Protein AF-0000000075213702 (afdb_homodimer)

InterPro domains:
  IPR007211 Protein of unknown function DUF378 [PF04070] (2-61)
  IPR007211 Protein of unknown function DUF378 [PTHR37304] (1-65)

Secondary structure (DSSP, 8-state):
--HHHHHHHHHHHHHHHHHHHHHHH---HHHHHHTSTTSHHHHHHHHHHHHHHHHHHHHHHHHHHHHH-/--HHHHHHHHHHHHHHHHHHHHHHH---HHHHHHT-TTSHHHHHHHHHHHHHHHHHHHHHHHHHHHHH-

Solvent-accessible surface area (backbone atoms only — not comparable to full-atom values): 6610 Å² total; per-residue (Å²): 94,55,72,62,55,53,49,20,49,50,44,24,30,53,51,17,47,40,32,26,37,25,28,75,68,65,40,49,58,60,23,62,75,53,73,22,66,77,22,70,65,25,16,48,50,23,39,51,26,18,54,19,18,56,54,43,52,55,48,51,62,51,40,57,54,51,34,73,98,94,54,73,62,55,53,50,19,48,50,43,24,30,53,53,17,49,42,30,27,38,24,29,77,68,66,40,48,58,61,22,60,74,54,72,22,66,79,23,70,64,24,16,48,51,22,39,51,25,19,54,18,16,55,54,44,52,56,48,53,63,51,39,56,54,52,32,72,99

Foldseek 3Di:
DDPLLVVLVVLLVVVVVLVVCCVPVVDRPLQVVQVGCPHPSSVVSVVVNVVSVVVVVVVVVVVVVVVVD/DDPLLVVLVVLLVVVVVLVVCCVPVVDRPLQVVQVGCPHPSSVVSVVVNVVSVVVVVVVVVVVVVVVVD

Nearest PDB structures (foldseek):
  8jjr-assembly1_r  TM=4.783E-01  e=6.872E+00  Symbiodinium sp.
  8jjr-assembly1_r  TM=4.795E-01  e=6.872E+00  Symbiodinium sp.

Radius of gyration: 14.78 Å; Cα contacts (8 Å, |Δi|>4): 214; chains: 2; bounding box: 26×46×34 Å

Organism: NCBI:txid290054

Sequence (138 aa):
MKILDRIALILTIIGGINWGLIGIFKFDLVAWIFGGQGAIMSRIIYTLVCLAAVWCISLLFRNTTMLEDMKILDRIALILTIIGGINWGLIGIFKFDLVAWIFGGQGAIMSRIIYTLVCLAAVWCISLLFRNTTMLED

Structure (mmCIF, N/CA/C/O backbone):
data_AF-0000000075213702-model_v1
#
loop_
_entity.id
_entity.type
_entity.pdbx_description
1 polymer 'DUF378 domain-containing protein'
#
loop_
_atom_site.group_PDB
_atom_site.id
_atom_site.type_symbol
_atom_site.label_atom_id
_atom_site.label_alt_id
_atom_site.label_comp_id
_atom_site.la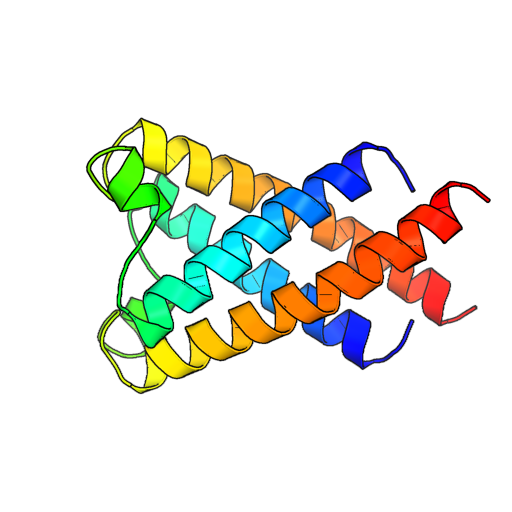bel_asym_id
_atom_site.label_entity_id
_atom_site.label_seq_id
_atom_site.pdbx_PDB_ins_code
_atom_site.Cartn_x
_atom_site.Cartn_y
_atom_site.Cartn_z
_atom_site.occupancy
_atom_site.B_iso_or_equiv
_atom_site.auth_seq_id
_atom_site.auth_comp_id
_atom_site.auth_asym_id
_atom_site.auth_atom_id
_atom_site.pdbx_PDB_model_num
ATOM 1 N N . MET A 1 1 ? 4.902 19.359 4.512 1 59.0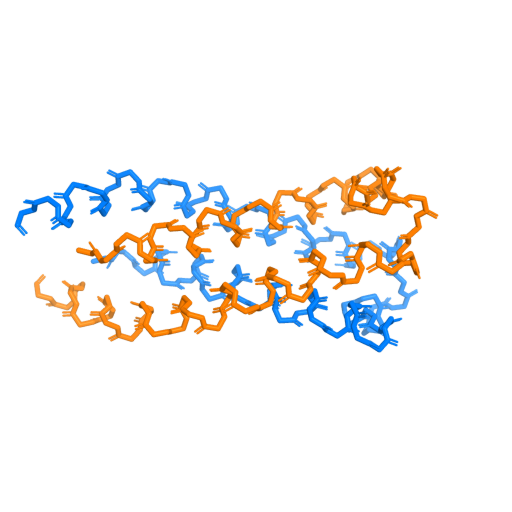3 1 MET A N 1
ATOM 2 C CA . MET A 1 1 ? 5.23 17.969 4.18 1 59.03 1 MET A CA 1
ATOM 3 C C . MET A 1 1 ? 6.355 17.906 3.154 1 59.03 1 MET A C 1
ATOM 5 O O . MET A 1 1 ? 6.527 18.844 2.359 1 59.03 1 MET A O 1
ATOM 9 N N . LYS A 1 2 ? 7.371 17.109 3.412 1 79.38 2 LYS A N 1
ATOM 10 C CA . LYS A 1 2 ? 8.5 16.922 2.506 1 79.38 2 LYS A CA 1
ATOM 11 C C . LYS A 1 2 ? 8.062 16.234 1.213 1 79.38 2 LYS A C 1
ATOM 13 O O . LYS A 1 2 ? 7.043 15.547 1.187 1 79.38 2 LYS A O 1
ATOM 18 N N . ILE A 1 3 ? 8.711 16.703 0.167 1 86.81 3 ILE A N 1
ATOM 19 C CA . ILE A 1 3 ? 8.453 16.094 -1.133 1 86.81 3 ILE A CA 1
ATOM 20 C C . ILE A 1 3 ? 8.492 14.57 -1.002 1 86.81 3 ILE A C 1
ATOM 22 O O . ILE A 1 3 ? 7.715 13.867 -1.649 1 86.81 3 ILE A O 1
ATOM 26 N N . LEU A 1 4 ? 9.242 14.172 -0.147 1 88.75 4 LEU A N 1
ATOM 27 C CA . LEU A 1 4 ? 9.406 12.734 0.068 1 88.75 4 LEU A CA 1
ATOM 28 C C . LEU A 1 4 ? 8.141 12.125 0.659 1 88.75 4 LEU A C 1
ATOM 30 O O . LEU A 1 4 ? 7.793 10.984 0.348 1 88.75 4 LEU A O 1
ATOM 34 N N . ASP A 1 5 ? 7.488 12.836 1.479 1 89.12 5 ASP A N 1
ATOM 35 C CA . ASP A 1 5 ? 6.23 12.367 2.061 1 89.12 5 ASP A CA 1
ATOM 36 C C . ASP A 1 5 ? 5.176 12.141 0.981 1 89.12 5 ASP A C 1
ATOM 38 O O . ASP A 1 5 ? 4.469 11.133 1.004 1 89.12 5 ASP A O 1
ATOM 42 N N . ARG A 1 6 ? 5.203 13.031 0.072 1 89.88 6 ARG A N 1
ATOM 43 C CA . ARG A 1 6 ? 4.246 12.945 -1.026 1 89.88 6 ARG A CA 1
ATOM 44 C C . ARG A 1 6 ? 4.559 11.758 -1.927 1 89.88 6 ARG A C 1
ATOM 46 O O . ARG A 1 6 ? 3.658 10.992 -2.293 1 89.88 6 ARG A O 1
ATOM 53 N N . ILE A 1 7 ? 5.715 11.625 -2.203 1 92.94 7 ILE A N 1
ATOM 54 C CA . ILE A 1 7 ? 6.172 10.547 -3.074 1 92.94 7 ILE A CA 1
ATOM 55 C C . ILE A 1 7 ? 5.895 9.195 -2.414 1 92.94 7 ILE A C 1
ATOM 57 O O . ILE A 1 7 ? 5.402 8.266 -3.061 1 92.94 7 ILE A O 1
ATOM 61 N N . ALA A 1 8 ? 6.219 9.109 -1.172 1 93.06 8 ALA A N 1
ATOM 62 C CA . ALA A 1 8 ? 6.016 7.867 -0.424 1 93.06 8 ALA A CA 1
ATOM 63 C C . ALA A 1 8 ? 4.539 7.477 -0.405 1 93.06 8 ALA A C 1
ATOM 65 O O . ALA A 1 8 ? 4.199 6.309 -0.625 1 93.06 8 ALA A O 1
ATOM 66 N N . LEU A 1 9 ? 3.732 8.516 -0.163 1 92.5 9 LEU A N 1
ATOM 67 C CA . LEU A 1 9 ? 2.295 8.273 -0.125 1 92.5 9 LEU A CA 1
ATOM 68 C C . LEU A 1 9 ? 1.786 7.812 -1.487 1 92.5 9 LEU A C 1
ATOM 70 O O . LEU A 1 9 ? 1.005 6.863 -1.576 1 92.5 9 LEU A O 1
ATOM 74 N N . ILE A 1 10 ? 2.25 8.422 -2.502 1 94 10 ILE A N 1
ATOM 75 C CA . ILE A 1 10 ? 1.829 8.094 -3.859 1 94 10 ILE A CA 1
ATOM 76 C C . ILE A 1 10 ? 2.246 6.668 -4.195 1 94 10 ILE A C 1
ATOM 78 O O . ILE A 1 10 ? 1.443 5.887 -4.715 1 94 10 ILE A O 1
ATOM 82 N N . LEU A 1 11 ? 3.449 6.34 -3.992 1 94.75 11 LEU A N 1
ATOM 83 C CA . LEU A 1 11 ? 3.961 4.996 -4.254 1 94.75 11 LEU A CA 1
ATOM 84 C C . LEU A 1 11 ? 3.156 3.949 -3.49 1 94.75 11 LEU A C 1
ATOM 86 O O . LEU A 1 11 ? 2.793 2.912 -4.047 1 94.75 11 LEU A O 1
ATOM 90 N N . THR A 1 12 ? 2.895 4.238 -2.203 1 94.62 12 THR A N 1
ATOM 91 C CA . THR A 1 12 ? 2.143 3.314 -1.361 1 94.62 12 THR A CA 1
ATOM 92 C C . THR A 1 12 ? 0.716 3.152 -1.87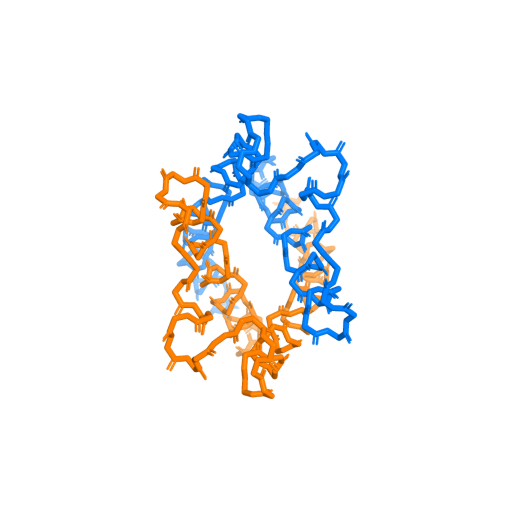9 1 94.62 12 THR A C 1
ATOM 94 O O . THR A 1 12 ? 0.162 2.051 -1.854 1 94.62 12 THR A O 1
ATOM 97 N N . ILE A 1 13 ? 0.126 4.266 -2.322 1 95.06 13 ILE A N 1
ATOM 98 C CA . ILE A 1 13 ? -1.227 4.238 -2.871 1 95.06 13 ILE A CA 1
ATOM 99 C C . ILE A 1 13 ? -1.255 3.377 -4.129 1 95.06 13 ILE A C 1
ATOM 101 O O . ILE A 1 13 ? -2.168 2.568 -4.316 1 95.06 13 ILE A O 1
ATOM 105 N N . ILE A 1 14 ? -0.263 3.465 -4.973 1 94.25 14 ILE A N 1
ATOM 106 C CA . ILE A 1 14 ? -0.144 2.668 -6.188 1 94.25 14 ILE A CA 1
ATOM 107 C C . ILE A 1 14 ? -0.107 1.185 -5.828 1 94.25 14 ILE A C 1
ATOM 109 O O . ILE A 1 14 ? -0.787 0.371 -6.457 1 94.25 14 ILE A O 1
ATOM 113 N N . GLY A 1 15 ? 0.614 0.86 -4.855 1 92.75 15 GLY A N 1
ATOM 114 C CA . GLY A 1 15 ? 0.654 -0.514 -4.383 1 92.75 15 GLY A CA 1
ATOM 115 C C . GLY A 1 15 ? -0.695 -1.022 -3.91 1 92.75 15 GLY A C 1
ATOM 116 O O . GLY A 1 15 ? -1.074 -2.158 -4.207 1 92.75 15 GLY A O 1
ATOM 117 N N . GLY A 1 16 ? -1.378 -0.18 -3.158 1 94.75 16 GLY A N 1
ATOM 118 C CA . GLY A 1 16 ? -2.711 -0.532 -2.693 1 94.75 16 GLY A CA 1
ATOM 119 C C . GLY A 1 16 ? -3.688 -0.792 -3.824 1 94.75 16 GLY A C 1
ATOM 120 O O . GLY A 1 16 ? -4.477 -1.736 -3.764 1 94.75 16 GLY A O 1
ATOM 121 N N . ILE A 1 17 ? -3.633 0.013 -4.84 1 93.25 17 ILE A N 1
ATOM 122 C CA . ILE A 1 17 ? -4.508 -0.139 -5.996 1 93.25 17 ILE A CA 1
ATOM 123 C C . ILE A 1 17 ? -4.215 -1.465 -6.695 1 93.25 17 ILE A C 1
ATOM 125 O O . ILE A 1 17 ? -5.137 -2.176 -7.105 1 93.25 17 ILE A O 1
ATOM 129 N N . ASN A 1 18 ? -2.92 -1.778 -6.789 1 93.69 18 ASN A N 1
ATOM 130 C CA . ASN A 1 18 ? -2.535 -3.068 -7.355 1 93.69 18 ASN A CA 1
ATOM 131 C C . ASN A 1 18 ? -3.133 -4.227 -6.562 1 93.69 18 ASN A C 1
ATOM 133 O O . ASN A 1 18 ? -3.492 -5.258 -7.141 1 93.69 18 ASN A O 1
ATOM 137 N N . TRP A 1 19 ? -3.262 -4.066 -5.188 1 92.75 19 TRP A N 1
ATOM 138 C CA . TRP A 1 19 ? -3.883 -5.066 -4.324 1 92.75 19 TRP A CA 1
ATOM 139 C C . TRP A 1 19 ? -5.355 -5.254 -4.676 1 92.75 19 TRP A C 1
ATOM 141 O O . TRP A 1 19 ? -5.883 -6.363 -4.602 1 92.75 19 TRP A O 1
ATOM 151 N N . GLY A 1 20 ? -6 -4.176 -5.043 1 92.94 20 GLY A N 1
ATOM 152 C CA . GLY A 1 20 ? -7.391 -4.285 -5.461 1 92.94 20 GLY A CA 1
ATOM 153 C C . GLY A 1 20 ? -7.578 -5.141 -6.699 1 92.94 20 GLY A C 1
ATOM 154 O O . GLY A 1 20 ? -8.492 -5.969 -6.754 1 92.94 20 GLY A O 1
ATOM 155 N N . LEU A 1 21 ? -6.754 -4.969 -7.719 1 91.25 21 LEU A N 1
ATOM 156 C CA . LEU A 1 21 ? -6.777 -5.773 -8.938 1 91.25 21 LEU A CA 1
ATOM 157 C C . LEU A 1 21 ? -6.547 -7.246 -8.617 1 91.25 21 LEU A C 1
ATOM 159 O O . LEU A 1 21 ? -7.211 -8.117 -9.18 1 91.25 21 LEU A O 1
ATOM 163 N N . ILE A 1 22 ? -5.594 -7.461 -7.68 1 88.81 22 ILE A N 1
ATOM 164 C CA . ILE A 1 22 ? -5.27 -8.82 -7.277 1 88.81 22 ILE A CA 1
ATOM 165 C C . ILE A 1 22 ? -6.461 -9.445 -6.555 1 88.81 22 ILE A C 1
ATOM 167 O O . ILE A 1 22 ? -6.805 -10.602 -6.797 1 88.81 22 ILE A O 1
ATOM 171 N N . GLY A 1 23 ? -7.062 -8.75 -5.672 1 87.56 23 GLY A N 1
ATOM 172 C CA . GLY A 1 23 ? -8.18 -9.25 -4.887 1 87.56 23 GLY A CA 1
ATOM 173 C C . GLY A 1 23 ? -9.414 -9.523 -5.719 1 87.56 23 GLY A C 1
ATOM 174 O O . GLY A 1 23 ? -10.102 -10.531 -5.512 1 87.56 23 GLY A O 1
ATOM 175 N N . ILE A 1 24 ? -9.742 -8.695 -6.648 1 87.62 24 ILE A N 1
ATOM 176 C CA . ILE A 1 24 ? -10.984 -8.789 -7.402 1 87.62 24 ILE A CA 1
ATOM 177 C C . ILE A 1 24 ? -10.758 -9.602 -8.672 1 87.62 24 ILE A C 1
ATOM 179 O O . ILE A 1 24 ? -11.555 -10.477 -9.008 1 87.62 24 ILE A O 1
ATOM 183 N N . PHE A 1 25 ? -9.656 -9.352 -9.367 1 87.75 25 PHE A N 1
ATOM 184 C CA . PHE A 1 25 ? -9.438 -9.945 -10.68 1 87.75 25 PHE A CA 1
ATOM 185 C C . PHE A 1 25 ? -8.289 -10.953 -10.633 1 87.75 25 PHE A C 1
ATOM 187 O O . PHE A 1 25 ? -7.996 -11.617 -11.625 1 87.75 25 PHE A O 1
ATOM 194 N N . LYS A 1 26 ? -7.613 -11.047 -9.523 1 85.31 26 LYS A N 1
ATOM 195 C CA . LYS A 1 26 ? -6.445 -11.914 -9.391 1 85.31 26 LYS A CA 1
ATOM 196 C C . LYS A 1 26 ? -5.359 -11.531 -10.391 1 85.31 26 LYS A C 1
ATOM 198 O O . LYS A 1 26 ? -4.684 -12.406 -10.945 1 85.31 26 LYS A O 1
ATOM 203 N N . PHE A 1 27 ? -5.418 -10.297 -10.727 1 86.88 27 PHE A N 1
ATOM 204 C CA . PHE A 1 27 ? -4.473 -9.766 -11.703 1 86.88 27 PHE A CA 1
ATOM 205 C C . PHE A 1 27 ? -3.479 -8.82 -11.039 1 86.88 27 PHE A C 1
ATOM 207 O O . PHE A 1 27 ? -3.863 -7.77 -10.516 1 86.88 27 PHE A O 1
ATOM 214 N N . ASP A 1 28 ? -2.199 -9.375 -11.008 1 86.69 28 ASP A N 1
ATOM 215 C CA . ASP A 1 28 ? -1.12 -8.531 -10.5 1 86.69 28 ASP A CA 1
ATOM 216 C C . ASP A 1 28 ? -0.495 -7.703 -11.617 1 86.69 28 ASP A C 1
ATOM 218 O O . ASP A 1 28 ? 0.264 -8.227 -12.438 1 86.69 28 ASP A O 1
ATOM 222 N N . LEU A 1 29 ? -0.826 -6.438 -11.68 1 85.69 29 LEU A N 1
ATOM 223 C CA . LEU A 1 29 ? -0.359 -5.539 -12.727 1 85.69 29 LEU A CA 1
ATOM 224 C C . LEU A 1 29 ? 1.164 -5.48 -12.75 1 85.69 29 LEU A C 1
ATOM 226 O O . LEU A 1 29 ? 1.771 -5.484 -13.828 1 85.69 29 LEU A O 1
ATOM 230 N N . VAL A 1 30 ? 1.818 -5.48 -11.594 1 87.19 30 VAL A N 1
ATOM 231 C CA . VAL A 1 30 ? 3.27 -5.375 -11.492 1 87.19 30 VAL A CA 1
ATOM 232 C C . VAL A 1 30 ? 3.922 -6.629 -12.078 1 87.19 30 VAL A C 1
ATOM 234 O O . VAL A 1 30 ? 4.855 -6.535 -12.875 1 87.19 30 VAL A O 1
ATOM 237 N N . ALA A 1 31 ? 3.383 -7.703 -11.664 1 84.81 31 ALA A N 1
ATOM 238 C CA . ALA A 1 31 ? 3.887 -8.977 -12.172 1 84.81 31 ALA A CA 1
ATOM 239 C C . ALA A 1 31 ? 3.633 -9.102 -13.672 1 84.81 31 ALA A C 1
ATOM 241 O O . ALA A 1 31 ? 4.465 -9.641 -14.406 1 84.81 31 ALA A O 1
ATOM 242 N N . TRP A 1 32 ? 2.52 -8.555 -14.047 1 88.69 32 TRP A N 1
ATOM 243 C CA . TRP A 1 32 ? 2.135 -8.648 -15.453 1 88.69 32 TRP A CA 1
ATOM 244 C C . TRP A 1 32 ? 3.01 -7.754 -16.312 1 88.69 32 TRP A C 1
ATOM 246 O O . TRP A 1 32 ? 3.391 -8.133 -17.438 1 88.69 32 TRP A O 1
ATOM 256 N N . ILE A 1 33 ? 3.398 -6.66 -15.93 1 86.06 33 ILE A N 1
ATOM 257 C CA . ILE A 1 33 ? 4.219 -5.715 -16.672 1 86.06 33 ILE A CA 1
ATOM 258 C C . ILE A 1 33 ? 5.641 -6.254 -16.797 1 86.06 33 ILE A C 1
ATOM 260 O O . ILE A 1 33 ? 6.25 -6.172 -17.875 1 86.06 33 ILE A O 1
ATOM 264 N N . PHE A 1 34 ? 6.227 -6.848 -15.789 1 86.88 34 PHE A N 1
ATOM 265 C CA . PHE A 1 34 ? 7.633 -7.234 -15.758 1 86.88 34 PHE A CA 1
ATOM 266 C C . PHE A 1 34 ? 7.781 -8.734 -15.969 1 86.88 34 PHE A C 1
ATOM 268 O O . PHE A 1 34 ? 8.898 -9.242 -16.125 1 86.88 34 PHE A O 1
ATOM 275 N N . GLY A 1 35 ? 6.754 -9.539 -16.234 1 77.69 35 GLY A N 1
ATOM 276 C CA . GLY A 1 35 ? 6.797 -10.938 -16.625 1 77.69 35 GLY A CA 1
ATOM 277 C C . GLY A 1 35 ? 6.75 -11.883 -15.438 1 77.69 35 GLY A C 1
ATOM 278 O O . GLY A 1 35 ? 7.27 -13 -15.508 1 77.69 35 GLY A O 1
ATOM 279 N N . GLY A 1 36 ? 6.398 -11.398 -14.328 1 71.75 36 GLY A N 1
ATOM 280 C CA . GLY A 1 36 ? 6.277 -12.312 -13.203 1 71.75 36 GLY A CA 1
ATOM 281 C C . GLY A 1 36 ? 6.637 -11.68 -11.875 1 71.75 36 GLY A C 1
ATOM 282 O O . GLY A 1 36 ? 7.332 -10.656 -11.836 1 71.75 36 GLY A O 1
ATOM 283 N N . GLN A 1 37 ? 5.918 -12.336 -10.867 1 64.56 37 GLN A N 1
ATOM 284 C CA . GLN A 1 37 ? 6.227 -11.891 -9.508 1 64.56 37 GLN A CA 1
ATOM 285 C C . GLN A 1 37 ? 7.68 -12.188 -9.148 1 64.56 37 GLN A C 1
ATOM 287 O O . GLN A 1 37 ? 8.266 -11.508 -8.297 1 64.56 37 GLN A O 1
ATOM 292 N N . GLY A 1 38 ? 8.273 -12.945 -9.969 1 72.56 38 GLY A N 1
ATOM 293 C CA . GLY A 1 38 ? 9.641 -13.359 -9.711 1 72.56 38 GLY A CA 1
ATOM 294 C C . GLY A 1 38 ? 10.656 -12.633 -10.57 1 72.56 38 GLY A C 1
ATOM 295 O O . GLY A 1 38 ? 11.859 -12.859 -10.438 1 72.56 38 GLY A O 1
ATOM 296 N N . ALA A 1 39 ? 10.078 -11.844 -11.312 1 83.5 39 ALA A N 1
ATOM 297 C CA . ALA A 1 39 ? 11.008 -11.07 -12.141 1 83.5 39 ALA A CA 1
ATOM 298 C C . ALA A 1 39 ? 11.797 -10.078 -11.289 1 83.5 39 ALA A C 1
ATOM 300 O O . ALA A 1 39 ? 11.281 -9.555 -10.297 1 83.5 39 ALA A O 1
ATOM 301 N N . ILE A 1 40 ? 13.07 -9.961 -11.648 1 87.19 40 ILE A N 1
ATOM 302 C CA . ILE A 1 40 ? 13.953 -9.086 -10.883 1 87.19 40 ILE A CA 1
ATOM 303 C C . ILE A 1 40 ? 13.367 -7.676 -10.836 1 87.19 40 ILE A C 1
ATOM 305 O O . ILE A 1 40 ? 13.438 -6.996 -9.812 1 87.19 40 ILE A O 1
ATOM 309 N N . MET A 1 41 ? 12.836 -7.312 -11.883 1 89 41 MET A N 1
ATOM 310 C CA . MET A 1 41 ? 12.273 -5.965 -11.961 1 89 41 MET A CA 1
ATOM 311 C C . MET A 1 41 ? 11.055 -5.828 -11.047 1 89 41 MET A C 1
ATOM 313 O O . MET A 1 41 ? 10.891 -4.805 -10.383 1 89 41 MET A O 1
ATOM 317 N N . SER A 1 42 ? 10.141 -6.84 -11 1 89.88 42 SER A N 1
ATOM 318 C CA . SER A 1 42 ? 8.992 -6.844 -10.102 1 89.88 42 SER A CA 1
ATOM 319 C C . SER A 1 42 ? 9.43 -6.758 -8.641 1 89.88 42 SER A C 1
ATOM 321 O O . SER A 1 42 ? 8.852 -6.004 -7.855 1 89.88 42 SER A O 1
ATOM 323 N N . ARG A 1 43 ? 10.547 -7.375 -8.391 1 91.5 43 ARG A N 1
ATOM 324 C CA . ARG A 1 43 ? 11.086 -7.391 -7.035 1 91.5 43 ARG A CA 1
ATOM 325 C C . ARG A 1 43 ? 11.562 -6.004 -6.621 1 91.5 43 ARG A C 1
ATOM 327 O O . ARG A 1 43 ? 11.398 -5.605 -5.469 1 91.5 43 ARG A O 1
ATOM 334 N N . ILE A 1 44 ? 12.062 -5.348 -7.543 1 92.56 44 ILE A N 1
ATOM 335 C CA . ILE A 1 44 ? 12.555 -3.996 -7.293 1 92.56 44 ILE A CA 1
ATOM 336 C C . ILE A 1 44 ? 11.383 -3.078 -6.961 1 92.56 44 ILE A C 1
ATOM 338 O O . ILE A 1 44 ? 11.445 -2.297 -6.008 1 92.56 44 ILE A O 1
ATOM 342 N N . ILE A 1 45 ? 10.383 -3.244 -7.746 1 92.5 45 ILE A N 1
ATOM 343 C CA . ILE A 1 45 ? 9.195 -2.416 -7.539 1 92.5 45 ILE A CA 1
ATOM 344 C C . ILE A 1 45 ? 8.586 -2.719 -6.176 1 92.5 45 ILE A C 1
ATOM 346 O O . ILE A 1 45 ? 8.242 -1.803 -5.426 1 92.5 45 ILE A O 1
ATOM 350 N N . TYR A 1 46 ? 8.477 -3.988 -5.867 1 93.75 46 TYR A N 1
ATOM 351 C CA . TYR A 1 46 ? 7.93 -4.391 -4.578 1 93.75 46 TYR A CA 1
ATOM 352 C C . TYR A 1 46 ? 8.758 -3.822 -3.432 1 93.75 46 TYR A C 1
ATOM 354 O O . TYR A 1 46 ? 8.203 -3.342 -2.439 1 93.75 46 TYR A O 1
ATOM 362 N N . THR A 1 47 ? 10.031 -3.814 -3.613 1 94.19 47 THR A N 1
ATOM 363 C CA . THR A 1 47 ? 10.938 -3.297 -2.596 1 94.19 47 THR A CA 1
ATOM 364 C C . THR A 1 47 ? 10.773 -1.786 -2.445 1 94.19 47 THR A C 1
ATOM 366 O O . THR A 1 47 ? 10.758 -1.266 -1.329 1 94.19 47 THR A O 1
ATOM 369 N N . LEU A 1 48 ? 10.672 -1.126 -3.586 1 94.38 48 LEU A N 1
ATOM 370 C CA . LEU A 1 48 ? 10.477 0.32 -3.59 1 94.38 48 LEU A CA 1
ATOM 371 C C . LEU A 1 48 ? 9.211 0.704 -2.834 1 94.38 48 LEU A C 1
ATOM 373 O O . LEU A 1 48 ? 9.227 1.639 -2.029 1 94.38 48 LEU A O 1
ATOM 377 N N . VAL A 1 49 ? 8.148 -0.065 -3.127 1 94.75 49 VAL A N 1
ATOM 378 C CA . VAL A 1 49 ? 6.867 0.194 -2.48 1 94.75 49 VAL A CA 1
ATOM 379 C C . VAL A 1 49 ? 6.992 -0.034 -0.976 1 94.75 49 VAL A C 1
ATOM 381 O O . VAL A 1 49 ? 6.438 0.727 -0.179 1 94.75 49 VAL A O 1
ATOM 384 N N . CYS A 1 50 ? 7.711 -1.05 -0.599 1 96.25 50 CYS A N 1
ATOM 385 C CA . CYS A 1 50 ? 7.945 -1.338 0.812 1 96.25 50 CYS A CA 1
ATOM 386 C C . CYS A 1 50 ? 8.703 -0.199 1.482 1 96.25 50 CYS A C 1
ATOM 388 O O . CYS A 1 50 ? 8.367 0.206 2.596 1 96.25 50 CYS A O 1
ATOM 390 N N . LEU A 1 51 ? 9.68 0.341 0.812 1 95.88 51 LEU A N 1
ATOM 391 C CA . LEU A 1 51 ? 10.453 1.46 1.343 1 95.88 51 LEU A CA 1
ATOM 392 C C . LEU A 1 51 ? 9.57 2.684 1.544 1 95.88 51 LEU A C 1
ATOM 394 O O . LEU A 1 51 ? 9.688 3.381 2.555 1 95.88 51 LEU A O 1
ATOM 398 N N . ALA A 1 52 ? 8.711 2.914 0.574 1 96.06 52 ALA A N 1
ATOM 399 C CA . ALA A 1 52 ? 7.762 4.016 0.678 1 96.06 52 ALA A CA 1
ATOM 400 C C . ALA A 1 52 ? 6.836 3.83 1.876 1 96.06 52 ALA A C 1
ATOM 402 O O . ALA A 1 52 ? 6.559 4.781 2.611 1 96.06 52 ALA A O 1
ATOM 403 N N . ALA A 1 53 ? 6.344 2.582 2.08 1 95.69 53 ALA A N 1
ATOM 404 C CA . ALA A 1 53 ? 5.465 2.27 3.205 1 95.69 53 ALA A CA 1
ATOM 405 C C . ALA A 1 53 ? 6.156 2.561 4.535 1 95.69 53 ALA A C 1
ATOM 407 O O . ALA A 1 53 ? 5.543 3.109 5.453 1 95.69 53 ALA A O 1
ATOM 408 N N . VAL A 1 54 ? 7.395 2.264 4.613 1 94.56 54 VAL A N 1
ATOM 409 C CA . VAL A 1 54 ? 8.188 2.506 5.816 1 94.56 54 VAL A CA 1
ATOM 410 C C . VAL A 1 54 ? 8.273 4.008 6.082 1 94.56 54 VAL A C 1
ATOM 412 O O . VAL A 1 54 ? 8.156 4.449 7.227 1 94.56 54 VAL A O 1
ATOM 415 N N . TRP A 1 55 ? 8.469 4.75 5.094 1 94.44 55 TRP A N 1
ATOM 416 C CA . TRP A 1 55 ? 8.5 6.207 5.215 1 94.44 55 TRP A CA 1
ATOM 417 C C . TRP A 1 55 ? 7.168 6.734 5.734 1 94.44 55 TRP A C 1
ATOM 419 O O . TRP A 1 55 ? 7.133 7.668 6.539 1 94.44 55 TRP A O 1
ATOM 429 N N . CYS A 1 56 ? 6.066 6.098 5.289 1 92.75 56 CYS A N 1
ATOM 430 C CA . CYS A 1 56 ? 4.73 6.523 5.68 1 92.75 56 CYS A CA 1
ATOM 431 C C . CYS A 1 56 ? 4.488 6.27 7.164 1 92.75 56 CYS A C 1
ATOM 433 O O . CYS A 1 56 ? 3.633 6.91 7.777 1 92.75 56 CYS A O 1
ATOM 435 N N . ILE A 1 57 ? 5.215 5.324 7.746 1 91.31 57 ILE A N 1
ATOM 436 C CA . ILE A 1 57 ? 5.137 5.094 9.18 1 91.31 57 ILE A CA 1
ATOM 437 C C . ILE A 1 57 ? 5.496 6.379 9.93 1 91.31 57 ILE A C 1
ATOM 439 O O . ILE A 1 57 ? 4.816 6.758 10.891 1 91.31 57 ILE A O 1
ATOM 443 N N . SER A 1 58 ? 6.555 6.984 9.453 1 90.06 58 SER A N 1
ATOM 444 C CA . SER A 1 58 ? 6.957 8.25 10.055 1 90.06 58 SER A CA 1
ATOM 445 C C . SER A 1 58 ? 5.859 9.305 9.906 1 90.06 58 SER A C 1
ATOM 447 O O . SER A 1 58 ? 5.621 10.094 10.82 1 90.06 58 SER A O 1
ATOM 449 N N . LEU A 1 59 ? 5.23 9.336 8.805 1 84.56 59 LEU A N 1
ATOM 450 C CA . LEU A 1 59 ? 4.121 10.25 8.555 1 84.56 59 LEU A CA 1
ATOM 451 C C . LEU A 1 59 ? 2.973 9.992 9.523 1 84.56 59 LEU A C 1
ATOM 453 O O . LEU A 1 59 ? 2.322 10.938 9.984 1 84.56 59 LEU A O 1
ATOM 457 N N . LEU A 1 60 ? 2.672 8.758 9.734 1 84.31 60 LEU A N 1
ATOM 458 C CA . LEU A 1 60 ? 1.616 8.344 10.656 1 84.31 60 LEU A CA 1
ATOM 459 C C . LEU A 1 60 ? 1.859 8.906 12.047 1 84.31 60 LEU A C 1
ATOM 461 O O . LEU A 1 60 ? 0.925 9.367 12.711 1 84.31 60 LEU A O 1
ATOM 465 N N . PHE A 1 61 ? 3.029 8.867 12.5 1 85.38 61 PHE A N 1
ATOM 466 C CA . PHE A 1 61 ? 3.377 9.344 13.828 1 85.38 61 PHE A CA 1
ATOM 467 C C . PHE A 1 61 ? 3.426 10.867 13.867 1 85.38 61 PHE A C 1
ATOM 469 O O . PHE A 1 61 ? 3.207 11.477 14.914 1 85.38 61 PHE A O 1
ATOM 476 N N . ARG A 1 62 ? 3.775 11.438 12.766 1 80.38 62 ARG A N 1
ATOM 477 C CA . ARG A 1 62 ? 3.814 12.898 12.688 1 80.38 62 ARG A CA 1
ATOM 478 C C . ARG A 1 62 ? 2.406 13.477 12.609 1 80.38 62 ARG A C 1
ATOM 480 O O . ARG A 1 62 ? 2.127 14.523 13.203 1 80.38 62 ARG A O 1
ATOM 487 N N . ASN A 1 63 ? 1.64 12.859 11.797 1 68.44 63 ASN A N 1
ATOM 488 C CA . ASN A 1 63 ? 0.265 13.328 11.648 1 68.44 63 ASN A CA 1
ATOM 489 C C . ASN A 1 63 ? -0.561 13.047 12.898 1 68.44 63 ASN A C 1
ATOM 491 O O . ASN A 1 63 ? -1.509 13.773 13.195 1 68.44 63 ASN A O 1
ATOM 495 N N . THR A 1 64 ? -0.398 11.914 13.359 1 62.66 64 THR A N 1
ATOM 496 C CA . THR A 1 64 ? -1.065 11.711 14.641 1 62.66 64 THR A CA 1
ATOM 497 C C . THR A 1 64 ? -0.822 12.891 15.578 1 62.66 64 THR A C 1
ATOM 499 O O . THR A 1 64 ? -1.714 13.289 16.328 1 62.66 64 THR A O 1
ATOM 502 N N . THR A 1 65 ? 0.284 13.523 15.375 1 56.94 65 THR A N 1
ATOM 503 C CA . THR A 1 65 ? 0.531 14.742 16.141 1 56.94 65 THR A CA 1
ATOM 504 C C . THR A 1 65 ? -0.259 15.914 15.57 1 56.94 65 THR A C 1
ATOM 506 O O . THR A 1 65 ? -0.69 16.797 16.312 1 56.94 65 THR A O 1
ATOM 509 N N . MET A 1 66 ? -0.469 15.938 14.305 1 49.84 66 MET A N 1
ATOM 510 C CA . MET A 1 66 ? -1.204 17 13.641 1 49.84 66 MET A CA 1
ATOM 511 C C . MET A 1 66 ? -2.703 16.859 13.875 1 49.84 66 MET A C 1
ATOM 513 O O . MET A 1 66 ? -3.428 17.859 13.906 1 49.84 66 MET A O 1
ATOM 517 N N . LEU A 1 67 ? -3.18 15.68 13.82 1 49.09 67 LEU A N 1
ATOM 518 C CA . LEU A 1 67 ? -4.602 15.523 14.094 1 49.09 67 LEU A CA 1
ATOM 519 C C . LEU A 1 67 ? -4.934 15.961 15.516 1 49.09 67 LEU A C 1
ATOM 521 O O . LEU A 1 67 ? -6.09 16.25 15.828 1 49.09 67 LEU A O 1
ATOM 525 N N . GLU A 1 68 ? -4.078 15.641 16.359 1 50.62 68 GLU A N 1
ATOM 526 C CA . GLU A 1 68 ? -4.363 16.062 17.734 1 50.62 68 GLU A CA 1
ATOM 527 C C . GLU A 1 68 ? -4.387 17.578 17.844 1 50.62 68 GLU A C 1
ATOM 529 O O . GLU A 1 68 ? -5.066 18.141 18.719 1 50.62 68 GLU A O 1
ATOM 534 N N . ASP A 1 69 ? -3.729 18.375 16.906 1 40.59 69 ASP A N 1
ATOM 535 C CA . ASP A 1 69 ? -3.84 19.812 17.109 1 40.59 69 ASP A CA 1
ATOM 536 C C . ASP A 1 69 ? -5.152 20.344 16.531 1 40.59 69 ASP A C 1
ATOM 538 O O . ASP A 1 69 ? -5.594 19.906 15.469 1 40.59 69 ASP A O 1
ATOM 542 N N . MET B 1 1 ? -6.648 15.117 11.852 1 59 1 MET B N 1
ATOM 543 C CA . MET B 1 1 ? -6.809 13.938 11 1 59 1 MET B CA 1
ATOM 544 C C . MET B 1 1 ? -7.867 13 11.57 1 59 1 MET B C 1
ATOM 546 O O . MET B 1 1 ? -8.094 12.977 12.781 1 59 1 MET B O 1
ATOM 550 N N . LYS B 1 2 ? -8.805 12.586 10.773 1 79.5 2 LYS B N 1
ATOM 551 C CA . LYS B 1 2 ? -9.867 11.664 11.164 1 79.5 2 LYS B CA 1
ATOM 552 C C . LYS B 1 2 ? -9.305 10.281 11.477 1 79.5 2 LYS B C 1
ATOM 554 O O . LYS B 1 2 ? -8.219 9.93 11.008 1 79.5 2 LYS B O 1
ATOM 559 N N . ILE B 1 3 ? -9.945 9.719 12.469 1 86.62 3 ILE B N 1
ATOM 560 C CA . ILE B 1 3 ? -9.57 8.359 12.836 1 86.62 3 ILE B CA 1
ATOM 561 C C . ILE B 1 3 ? -9.461 7.5 11.57 1 86.62 3 ILE B C 1
ATOM 563 O O . ILE B 1 3 ? -8.594 6.629 11.477 1 86.62 3 ILE B O 1
ATOM 567 N N . LEU B 1 4 ? -10.211 7.836 10.688 1 88.69 4 LEU B N 1
ATOM 568 C CA . LEU B 1 4 ? -10.25 7.09 9.438 1 88.69 4 LEU B CA 1
ATOM 569 C C . LEU B 1 4 ? -8.961 7.285 8.648 1 88.69 4 LEU B C 1
ATOM 571 O O . LEU B 1 4 ? -8.484 6.363 7.977 1 88.69 4 LEU B O 1
ATOM 575 N N . ASP B 1 5 ? -8.406 8.43 8.703 1 89.12 5 ASP B N 1
ATOM 576 C CA . ASP B 1 5 ? -7.141 8.711 8.031 1 89.12 5 ASP B CA 1
ATOM 577 C C . ASP B 1 5 ? -6.02 7.84 8.594 1 89.12 5 ASP B C 1
ATOM 579 O O . ASP B 1 5 ? -5.215 7.293 7.832 1 89.12 5 ASP B O 1
ATOM 583 N N . ARG B 1 6 ? -6.086 7.691 9.852 1 89.81 6 ARG B N 1
ATOM 584 C CA . ARG B 1 6 ? -5.078 6.883 10.523 1 89.81 6 ARG B CA 1
ATOM 585 C C . ARG B 1 6 ? -5.227 5.41 10.164 1 89.81 6 ARG B C 1
ATOM 587 O O . ARG B 1 6 ? -4.238 4.738 9.852 1 89.81 6 ARG B O 1
ATOM 594 N N . ILE B 1 7 ? -6.355 4.996 10.172 1 92.94 7 ILE B N 1
ATOM 595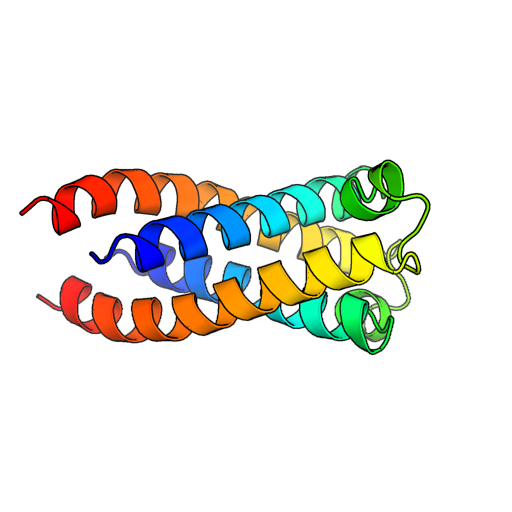 C CA . ILE B 1 7 ? -6.656 3.602 9.875 1 92.94 7 ILE B CA 1
ATOM 596 C C . ILE B 1 7 ? -6.281 3.295 8.422 1 92.94 7 ILE B C 1
ATOM 598 O O . ILE B 1 7 ? -5.668 2.262 8.141 1 92.94 7 ILE B O 1
ATOM 602 N N . ALA B 1 8 ? -6.652 4.164 7.555 1 93.06 8 ALA B N 1
ATOM 603 C CA . ALA B 1 8 ? -6.359 3.986 6.133 1 93.06 8 ALA B CA 1
ATOM 604 C C . ALA B 1 8 ? -4.859 3.898 5.887 1 93.06 8 ALA B C 1
ATOM 606 O O . ALA B 1 8 ? -4.395 3.031 5.145 1 93.06 8 ALA B O 1
ATOM 607 N N . LEU B 1 9 ? -4.168 4.824 6.582 1 92.38 9 LEU B N 1
ATOM 608 C CA . LEU B 1 9 ? -2.719 4.836 6.438 1 92.38 9 LEU B CA 1
ATOM 609 C C . LEU B 1 9 ? -2.105 3.545 6.969 1 92.38 9 LEU B C 1
ATOM 611 O O . LEU B 1 9 ? -1.231 2.959 6.324 1 92.38 9 LEU B O 1
ATOM 615 N N . ILE B 1 10 ? -2.576 3.098 8.055 1 94 10 ILE B N 1
ATOM 616 C CA . ILE B 1 10 ? -2.064 1.883 8.68 1 94 10 ILE B CA 1
ATOM 617 C C . ILE B 1 10 ? -2.32 0.685 7.77 1 94 10 ILE B C 1
ATOM 619 O O . ILE B 1 10 ? -1.423 -0.125 7.527 1 94 10 ILE B O 1
ATOM 623 N N . LEU B 1 11 ? -3.498 0.522 7.324 1 94.75 11 LEU B N 1
ATOM 624 C CA . LEU B 1 11 ? -3.861 -0.571 6.43 1 94.75 11 LEU B CA 1
ATOM 625 C C . LEU B 1 11 ? -2.994 -0.557 5.176 1 94.75 11 LEU B C 1
ATOM 627 O O . LEU B 1 11 ? -2.504 -1.603 4.742 1 94.75 11 LEU B O 1
ATOM 631 N N . THR B 1 12 ? -2.818 0.638 4.605 1 94.56 12 THR B N 1
ATOM 632 C CA . THR B 1 12 ? -2.018 0.785 3.395 1 94.56 12 THR B CA 1
ATOM 633 C C . THR B 1 12 ? -0.56 0.422 3.662 1 94.56 12 THR B C 1
ATOM 635 O O . THR B 1 12 ? 0.096 -0.198 2.822 1 94.56 12 THR B O 1
ATOM 638 N N . ILE B 1 13 ? -0.063 0.828 4.828 1 95.12 13 ILE B N 1
ATOM 639 C CA . ILE B 1 13 ? 1.309 0.52 5.215 1 95.12 13 ILE B CA 1
ATOM 640 C C . ILE B 1 13 ? 1.48 -0.992 5.352 1 95.12 13 ILE B C 1
ATOM 642 O O . ILE B 1 13 ? 2.477 -1.553 4.891 1 95.12 13 ILE B O 1
ATOM 646 N N . ILE B 1 14 ? 0.531 -1.684 5.906 1 94.25 14 ILE B N 1
ATOM 647 C CA . ILE B 1 14 ? 0.546 -3.135 6.055 1 94.25 14 ILE B CA 1
ATOM 648 C C . ILE B 1 14 ? 0.644 -3.793 4.68 1 94.25 14 ILE B C 1
ATOM 650 O O . ILE B 1 14 ? 1.43 -4.723 4.484 1 94.25 14 ILE B O 1
ATOM 654 N N . GLY B 1 15 ? -0.083 -3.307 3.777 1 92.75 15 GLY B N 1
ATOM 655 C CA . GLY B 1 15 ? -0.005 -3.803 2.414 1 92.75 15 GLY B CA 1
ATOM 656 C C . GLY B 1 15 ? 1.367 -3.625 1.791 1 92.75 15 GLY B C 1
ATOM 657 O O . GLY B 1 15 ? 1.873 -4.527 1.121 1 92.75 15 GLY B O 1
ATOM 658 N N . GLY B 1 16 ? 1.926 -2.459 1.996 1 94.75 16 GLY B N 1
ATOM 659 C CA . GLY B 1 16 ? 3.266 -2.189 1.498 1 94.75 16 GLY B CA 1
ATOM 660 C C . GLY B 1 16 ? 4.312 -3.127 2.064 1 94.75 16 GLY B C 1
ATOM 661 O O . GLY B 1 16 ? 5.195 -3.594 1.338 1 94.75 16 GLY B O 1
ATOM 662 N N . ILE B 1 17 ? 4.223 -3.41 3.318 1 93.31 17 ILE B N 1
ATOM 663 C CA . ILE B 1 17 ? 5.16 -4.309 3.98 1 93.31 17 ILE B CA 1
ATOM 664 C C . ILE B 1 17 ? 5.031 -5.711 3.391 1 93.31 17 ILE B C 1
ATOM 666 O O . ILE B 1 17 ? 6.039 -6.383 3.145 1 93.31 17 ILE B O 1
ATOM 670 N N . ASN B 1 18 ? 3.789 -6.113 3.154 1 93.62 18 ASN B N 1
ATOM 671 C CA . ASN B 1 18 ? 3.561 -7.402 2.506 1 93.62 18 ASN B CA 1
ATOM 672 C C . ASN B 1 18 ? 4.234 -7.469 1.138 1 93.62 18 ASN B C 1
ATOM 674 O O . ASN B 1 18 ? 4.727 -8.523 0.733 1 93.62 18 ASN B O 1
ATOM 678 N N . TRP B 1 19 ? 4.273 -6.293 0.397 1 92.81 19 TRP B N 1
ATOM 679 C CA . TRP B 1 19 ? 4.945 -6.199 -0.895 1 92.81 19 TRP B CA 1
ATOM 680 C C . TRP B 1 19 ? 6.445 -6.434 -0.745 1 92.81 19 TRP B C 1
ATOM 682 O O . TRP B 1 19 ? 7.082 -7.016 -1.628 1 92.81 19 TRP B O 1
ATOM 692 N N . GLY B 1 20 ? 7 -5.973 0.333 1 93 20 GLY B N 1
ATOM 693 C CA . GLY B 1 20 ? 8.414 -6.219 0.58 1 93 20 GLY B CA 1
ATOM 694 C C . GLY B 1 20 ? 8.75 -7.688 0.722 1 93 20 GLY B C 1
ATOM 695 O O . GLY B 1 20 ? 9.742 -8.164 0.162 1 93 20 GLY B O 1
ATOM 696 N N . LEU B 1 21 ? 7.969 -8.445 1.478 1 91.31 21 LEU B N 1
ATOM 697 C CA . LEU B 1 21 ? 8.133 -9.883 1.635 1 91.31 21 LEU B CA 1
ATOM 698 C C . LEU B 1 21 ? 8.031 -10.594 0.289 1 91.31 21 LEU B C 1
ATOM 700 O O . LEU B 1 21 ? 8.812 -11.508 0.004 1 91.31 21 LEU B O 1
ATOM 704 N N . ILE B 1 22 ? 7.062 -10.109 -0.512 1 88.75 22 ILE B N 1
ATOM 705 C CA . ILE B 1 22 ? 6.855 -10.695 -1.831 1 88.75 22 ILE B CA 1
ATOM 706 C C . ILE B 1 22 ? 8.062 -10.414 -2.719 1 88.75 22 ILE B C 1
ATOM 708 O O . ILE B 1 22 ? 8.539 -11.289 -3.441 1 88.75 22 ILE B O 1
ATOM 712 N N . GLY B 1 23 ? 8.555 -9.227 -2.725 1 87.75 23 GLY B N 1
ATOM 713 C CA . GLY B 1 23 ? 9.672 -8.828 -3.561 1 87.75 23 GLY B CA 1
ATOM 714 C C . GLY B 1 23 ? 10.977 -9.516 -3.186 1 87.75 23 GLY B C 1
ATOM 715 O O . GLY B 1 23 ? 11.75 -9.914 -4.059 1 87.75 23 GLY B O 1
ATOM 716 N N . ILE B 1 24 ? 11.242 -9.688 -1.933 1 87.88 24 ILE B N 1
ATOM 717 C CA . ILE B 1 24 ? 12.531 -10.203 -1.464 1 87.88 24 ILE B CA 1
ATOM 718 C C . ILE B 1 24 ? 12.445 -11.719 -1.298 1 87.88 24 ILE B C 1
ATOM 720 O O . ILE B 1 24 ? 13.344 -12.445 -1.729 1 87.88 24 ILE B O 1
ATOM 724 N N . PHE B 1 25 ? 11.367 -12.203 -0.727 1 88 25 PHE B N 1
ATOM 725 C CA . PHE B 1 25 ? 11.273 -13.617 -0.37 1 88 25 PHE B CA 1
ATOM 726 C C . PHE B 1 25 ? 10.227 -14.32 -1.226 1 88 25 PHE B C 1
ATOM 728 O O . PHE B 1 25 ? 10.055 -15.539 -1.124 1 88 25 PHE B O 1
ATOM 735 N N . LYS B 1 26 ? 9.508 -13.602 -2.039 1 85.44 26 LYS B N 1
ATOM 736 C CA . LYS B 1 26 ? 8.422 -14.156 -2.846 1 85.44 26 LYS B CA 1
ATOM 737 C C . LYS B 1 26 ? 7.352 -14.789 -1.962 1 85.44 26 LYS B C 1
ATOM 739 O O . LYS B 1 26 ? 6.797 -15.836 -2.307 1 85.44 26 LYS B O 1
ATOM 744 N N . PHE B 1 27 ? 7.309 -14.258 -0.799 1 87 27 PHE B N 1
ATOM 745 C CA . PHE B 1 27 ? 6.367 -14.766 0.19 1 87 27 PHE B CA 1
ATOM 746 C C . PHE B 1 27 ? 5.254 -13.758 0.449 1 87 27 PHE B C 1
ATOM 748 O O . PHE B 1 27 ? 5.508 -12.656 0.953 1 87 27 PHE B O 1
ATOM 755 N N . ASP B 1 28 ? 4.023 -14.203 -0.043 1 86.44 28 ASP B N 1
ATOM 756 C CA . ASP B 1 28 ? 2.844 -13.383 0.231 1 86.44 28 ASP B CA 1
ATOM 757 C C . ASP B 1 28 ? 2.197 -13.781 1.556 1 86.44 28 ASP B C 1
ATOM 759 O O . ASP B 1 28 ? 1.536 -14.82 1.645 1 86.44 28 ASP B O 1
ATOM 763 N N . LEU B 1 29 ? 2.418 -13.008 2.574 1 85.62 29 LEU B N 1
ATOM 764 C CA . LEU B 1 29 ? 1.92 -13.289 3.916 1 85.62 29 LEU B CA 1
ATOM 765 C C . LEU B 1 29 ? 0.4 -13.414 3.916 1 85.62 29 LEU B C 1
ATOM 767 O O . LEU B 1 29 ? -0.153 -14.305 4.57 1 85.62 29 LEU B O 1
ATOM 771 N N . VAL B 1 30 ? -0.306 -12.57 3.158 1 87.1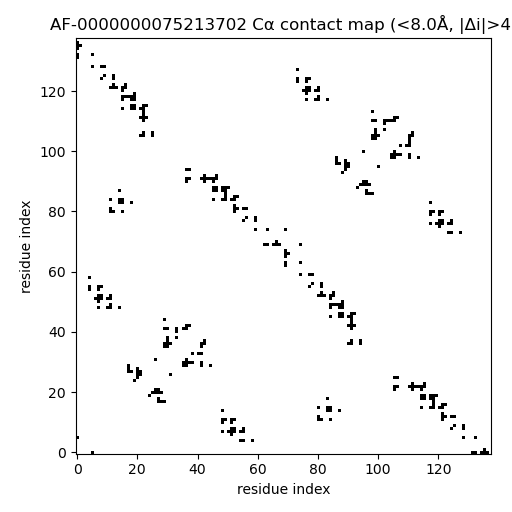2 30 VAL B N 1
ATOM 772 C CA . VAL B 1 30 ? -1.765 -12.562 3.117 1 87.12 30 VAL B CA 1
ATOM 773 C C . VAL B 1 30 ? -2.271 -13.867 2.496 1 87.12 30 VAL B C 1
ATOM 775 O O . VAL B 1 30 ? -3.176 -14.508 3.037 1 87.12 30 VAL B O 1
ATOM 778 N N . ALA B 1 31 ? -1.654 -14.172 1.425 1 84.69 31 ALA B N 1
ATOM 779 C CA . ALA B 1 31 ? -2.018 -15.422 0.752 1 84.69 31 ALA B CA 1
ATOM 780 C C . ALA B 1 31 ? -1.686 -16.625 1.621 1 84.69 31 ALA B C 1
ATOM 782 O O . ALA B 1 31 ? -2.428 -17.609 1.635 1 84.69 31 ALA B O 1
ATOM 783 N N . TRP B 1 32 ? -0.605 -16.469 2.324 1 88.62 32 TRP B N 1
ATOM 784 C CA . TRP B 1 32 ? -0.151 -17.562 3.156 1 88.62 32 TRP B CA 1
ATOM 785 C C . TRP B 1 32 ? -1.063 -17.75 4.367 1 88.62 32 TRP B C 1
ATOM 787 O O . TRP B 1 32 ? -1.358 -18.875 4.762 1 88.62 32 TRP B O 1
ATOM 797 N N . ILE B 1 33 ? -1.556 -16.797 4.945 1 85.69 33 ILE B N 1
ATOM 798 C CA . ILE B 1 33 ? -2.428 -16.844 6.113 1 85.69 33 ILE B CA 1
ATOM 799 C C . ILE B 1 33 ? -3.789 -17.422 5.719 1 85.69 33 ILE B C 1
ATOM 801 O O . ILE B 1 33 ? -4.355 -18.25 6.434 1 85.69 33 ILE B O 1
ATOM 805 N N . PHE B 1 34 ? -4.367 -17.078 4.594 1 86.69 34 PHE B N 1
ATOM 806 C CA . PHE B 1 34 ? -5.73 -17.438 4.215 1 86.69 34 PHE B CA 1
ATOM 807 C C . PHE B 1 34 ? -5.73 -18.562 3.191 1 86.69 34 PHE B C 1
ATOM 809 O O . PHE B 1 34 ? -6.785 -19.109 2.855 1 86.69 34 PHE B O 1
ATOM 816 N N . GLY B 1 35 ? -4.621 -19.156 2.771 1 77.56 35 GLY B N 1
ATOM 817 C CA . GLY B 1 35 ? -4.516 -20.344 1.941 1 77.56 35 GLY B CA 1
ATOM 818 C C . GLY B 1 35 ? -4.434 -20.031 0.459 1 77.56 35 GLY B C 1
ATOM 819 O O . GLY B 1 35 ? -4.848 -20.844 -0.374 1 77.56 35 GLY B O 1
ATOM 820 N N . GLY B 1 36 ? -4.184 -18.828 0.144 1 71.31 36 GLY B N 1
ATOM 821 C CA . GLY B 1 36 ? -4.027 -18.531 -1.271 1 71.31 36 GLY B CA 1
ATOM 822 C C . GLY B 1 36 ? -4.504 -17.141 -1.643 1 71.31 36 GLY B C 1
ATOM 823 O O . GLY B 1 36 ? -5.305 -16.547 -0.92 1 71.31 36 GLY B O 1
ATOM 824 N N . GLN B 1 37 ? -3.758 -16.719 -2.764 1 64.25 37 GLN B N 1
ATOM 825 C CA . GLN B 1 37 ? -4.172 -15.43 -3.295 1 64.25 37 GLN B CA 1
ATOM 826 C C . GLN B 1 37 ? -5.602 -15.477 -3.822 1 64.25 37 GLN B C 1
ATOM 828 O O . GLN B 1 37 ? -6.289 -14.461 -3.871 1 64.25 37 GLN B O 1
ATOM 833 N N . GLY B 1 38 ? -6.07 -16.656 -3.918 1 72.44 38 GLY B N 1
ATOM 834 C CA . GLY B 1 38 ? -7.402 -16.859 -4.461 1 72.44 38 GLY B CA 1
ATOM 835 C C . GLY B 1 38 ? -8.445 -17.156 -3.4 1 72.44 38 GLY B C 1
ATOM 836 O O . GLY B 1 38 ? -9.625 -17.328 -3.711 1 72.44 38 GLY B O 1
ATOM 837 N N . ALA B 1 39 ? -7.926 -17.188 -2.297 1 83.44 39 ALA B N 1
ATOM 838 C CA . ALA B 1 39 ? -8.883 -17.422 -1.219 1 83.44 39 ALA B CA 1
ATOM 839 C C . ALA B 1 39 ? -9.805 -16.219 -1.03 1 83.44 39 ALA B C 1
ATOM 841 O O . ALA B 1 39 ? -9.398 -15.078 -1.245 1 83.44 39 ALA B O 1
ATOM 842 N N . ILE B 1 40 ? -11.062 -16.562 -0.761 1 86.94 40 ILE B N 1
ATOM 843 C CA . ILE B 1 40 ? -12.062 -15.508 -0.615 1 86.94 40 ILE B CA 1
ATOM 844 C C . ILE B 1 40 ? -11.617 -14.523 0.468 1 86.94 40 ILE B C 1
ATOM 846 O O . ILE B 1 40 ? -11.812 -13.312 0.334 1 86.94 40 ILE B O 1
ATOM 850 N N . MET B 1 41 ? -11.078 -15.047 1.439 1 88.69 41 MET B N 1
ATOM 851 C CA . MET B 1 41 ? -10.641 -14.203 2.551 1 88.69 41 MET B CA 1
ATOM 852 C C . MET B 1 41 ? -9.492 -13.289 2.125 1 88.69 41 MET B C 1
ATOM 854 O O . MET B 1 41 ? -9.461 -12.117 2.492 1 88.69 41 MET B O 1
ATOM 858 N N . SER B 1 42 ? -8.484 -13.797 1.36 1 89.81 42 SER B N 1
ATOM 859 C CA . SER B 1 42 ? -7.387 -12.992 0.833 1 89.81 42 SER B CA 1
ATOM 860 C C . SER B 1 42 ? -7.906 -11.859 -0.05 1 89.81 42 SER B C 1
ATOM 862 O O . SER B 1 42 ? -7.445 -10.719 0.054 1 89.81 42 SER B O 1
ATOM 864 N N . ARG B 1 43 ? -8.969 -12.172 -0.74 1 91.44 4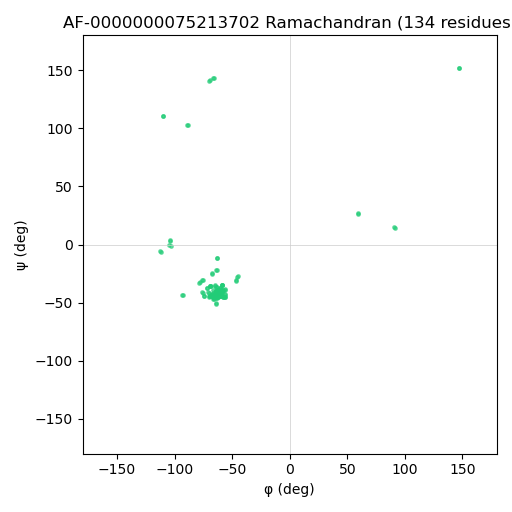3 ARG B N 1
ATOM 865 C CA . ARG B 1 43 ? -9.57 -11.188 -1.641 1 91.44 43 ARG B CA 1
ATOM 866 C C . ARG B 1 43 ? -10.203 -10.039 -0.86 1 91.44 43 ARG B C 1
ATOM 868 O O . ARG B 1 43 ? -10.133 -8.883 -1.28 1 91.44 43 ARG B O 1
ATOM 875 N N . ILE B 1 44 ? -10.719 -10.391 0.2 1 92.44 44 ILE B N 1
ATOM 876 C CA . ILE B 1 44 ? -11.352 -9.398 1.06 1 92.44 44 ILE B CA 1
ATOM 877 C C . ILE B 1 44 ? -10.289 -8.445 1.607 1 92.44 44 ILE B C 1
ATOM 879 O O . ILE B 1 44 ? -10.477 -7.223 1.598 1 92.44 44 ILE B O 1
ATOM 883 N N . ILE B 1 45 ? -9.25 -9.055 2.023 1 92.31 45 ILE B N 1
ATOM 884 C CA . ILE B 1 45 ? -8.156 -8.258 2.58 1 92.31 45 ILE B CA 1
ATOM 885 C C . ILE B 1 45 ? -7.59 -7.336 1.504 1 92.31 45 ILE B C 1
ATOM 887 O O . ILE B 1 45 ? -7.371 -6.148 1.747 1 92.31 45 ILE B O 1
ATOM 891 N N . TYR B 1 46 ? -7.371 -7.883 0.346 1 93.62 46 TYR B N 1
ATOM 892 C CA . TYR B 1 46 ? -6.852 -7.09 -0.763 1 93.62 46 TYR B CA 1
ATOM 893 C C . TYR B 1 46 ? -7.785 -5.934 -1.09 1 93.62 46 TYR B C 1
ATOM 895 O O . TYR B 1 46 ? -7.332 -4.809 -1.332 1 93.62 46 TYR B O 1
ATOM 903 N N . THR B 1 47 ? -9.047 -6.207 -1.03 1 94.12 47 THR B N 1
ATOM 904 C CA . THR B 1 47 ? -10.047 -5.184 -1.319 1 94.12 47 THR B CA 1
ATOM 905 C C . THR B 1 47 ? -10.039 -4.102 -0.245 1 94.12 47 THR B C 1
ATOM 907 O O . THR B 1 47 ? -10.125 -2.912 -0.556 1 94.12 47 THR B O 1
ATOM 910 N N . LEU B 1 48 ? -9.938 -4.547 0.995 1 94.31 48 LEU B N 1
ATOM 911 C CA . LEU B 1 48 ? -9.891 -3.615 2.117 1 94.31 48 LEU B CA 1
ATOM 912 C C . LEU B 1 48 ? -8.703 -2.666 1.987 1 94.31 48 LEU B C 1
ATOM 914 O O . LEU B 1 48 ? -8.844 -1.459 2.195 1 94.31 48 LEU B O 1
ATOM 918 N N . VAL B 1 49 ? -7.559 -3.268 1.624 1 94.75 49 VAL B N 1
ATOM 919 C CA . VAL B 1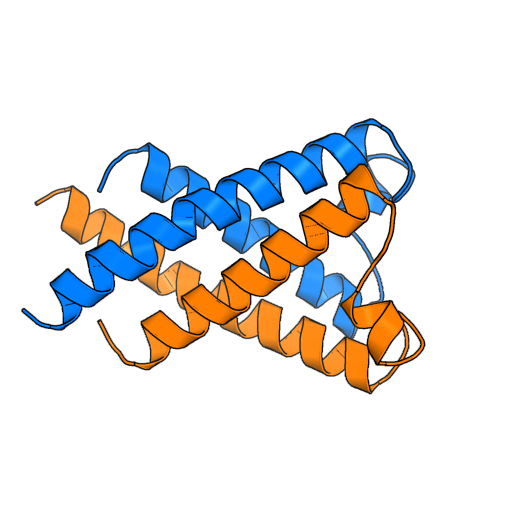 49 ? -6.336 -2.482 1.464 1 94.75 49 VAL B CA 1
ATOM 920 C C . VAL B 1 49 ? -6.516 -1.477 0.328 1 94.75 49 VAL B C 1
ATOM 922 O O . VAL B 1 49 ? -6.074 -0.329 0.432 1 94.75 49 VAL B O 1
ATOM 925 N N . CYS B 1 50 ? -7.152 -1.898 -0.72 1 96.19 50 CYS B N 1
ATOM 926 C CA . CYS B 1 50 ? -7.43 -1.017 -1.847 1 96.19 50 CYS B CA 1
ATOM 927 C C . CYS B 1 50 ? -8.328 0.14 -1.425 1 96.19 50 CYS B C 1
ATOM 929 O O . CYS B 1 50 ? -8.086 1.288 -1.803 1 96.19 50 CYS B O 1
ATOM 931 N N . LEU B 1 51 ? -9.32 -0.135 -0.633 1 95.88 51 LEU B N 1
ATOM 932 C CA . LEU B 1 51 ? -10.227 0.9 -0.14 1 95.88 51 LEU B CA 1
ATOM 933 C C . LEU B 1 51 ? -9.477 1.913 0.717 1 95.88 51 LEU B C 1
ATOM 935 O O . LEU B 1 51 ? -9.711 3.119 0.609 1 95.88 51 LEU B O 1
ATOM 939 N N . ALA B 1 52 ? -8.594 1.39 1.543 1 96.12 52 ALA B N 1
ATOM 940 C CA . ALA B 1 52 ? -7.754 2.26 2.369 1 96.12 52 ALA B CA 1
ATOM 941 C C . ALA B 1 52 ? -6.879 3.16 1.505 1 96.12 52 ALA B C 1
ATOM 943 O O . ALA B 1 52 ? -6.734 4.352 1.787 1 96.12 52 ALA B O 1
ATOM 944 N N . ALA B 1 53 ? -6.277 2.592 0.435 1 95.69 53 ALA B N 1
ATOM 945 C CA . ALA B 1 53 ? -5.434 3.355 -0.482 1 95.69 53 ALA B CA 1
ATOM 946 C C . ALA B 1 53 ? -6.219 4.492 -1.131 1 95.69 53 ALA B C 1
ATOM 948 O O . ALA B 1 53 ? -5.707 5.609 -1.264 1 95.69 53 ALA B O 1
ATOM 949 N N . VAL B 1 54 ? -7.43 4.242 -1.463 1 94.56 54 VAL B N 1
ATOM 950 C CA . VAL B 1 54 ? -8.305 5.242 -2.072 1 94.56 54 VAL B CA 1
ATOM 951 C C . VAL B 1 54 ? -8.547 6.383 -1.085 1 94.56 54 VAL B C 1
ATOM 953 O O . VAL B 1 54 ? -8.531 7.555 -1.464 1 94.56 54 VAL B O 1
ATOM 956 N N . TRP B 1 55 ? -8.766 6.055 0.114 1 94.44 55 TRP B N 1
ATOM 957 C CA . TRP B 1 55 ? -8.945 7.059 1.158 1 94.44 55 TRP B CA 1
ATOM 958 C C . TRP B 1 55 ? -7.695 7.922 1.298 1 94.44 55 TRP B C 1
ATOM 960 O O . TRP B 1 55 ? -7.793 9.133 1.509 1 94.44 55 TRP B O 1
ATOM 970 N N . CYS B 1 56 ? -6.52 7.293 1.143 1 92.62 56 CYS B N 1
ATOM 971 C CA . CYS B 1 56 ? -5.25 7.996 1.281 1 92.62 56 CYS B CA 1
ATOM 972 C C . CYS B 1 56 ? -5.062 9.008 0.157 1 92.62 56 CYS B C 1
ATOM 974 O O . CYS B 1 56 ? -4.309 9.969 0.303 1 92.62 56 CYS B O 1
ATOM 976 N N . ILE B 1 57 ? -5.707 8.781 -0.978 1 91.31 57 ILE B N 1
ATOM 977 C CA . ILE B 1 57 ? -5.676 9.758 -2.062 1 91.31 57 ILE B CA 1
ATOM 978 C C . ILE B 1 57 ? -6.203 11.102 -1.564 1 91.31 57 ILE B C 1
ATOM 980 O O . ILE B 1 57 ? -5.617 12.148 -1.849 1 91.31 57 ILE B O 1
ATOM 984 N N . SER B 1 58 ? -7.301 11 -0.845 1 90.06 58 SER B N 1
ATOM 985 C CA . SER B 1 58 ? -7.859 12.219 -0.266 1 90.06 58 SER B CA 1
ATOM 986 C C . SER B 1 58 ? -6.871 12.875 0.689 1 90.06 58 SER B C 1
ATOM 988 O O . SER B 1 58 ? -6.754 14.102 0.72 1 90.06 58 SER B O 1
ATOM 990 N N . LEU B 1 59 ? -6.188 12.125 1.438 1 84.44 59 LEU B N 1
ATOM 991 C CA . LEU B 1 59 ? -5.164 12.617 2.357 1 84.44 59 LEU B CA 1
ATOM 992 C C . LEU B 1 59 ? -4.047 13.32 1.598 1 84.44 59 LEU B C 1
ATOM 994 O O . LEU B 1 59 ? -3.52 14.336 2.059 1 84.44 59 LEU B O 1
ATOM 998 N N . LEU B 1 60 ? -3.631 12.727 0.533 1 84.12 60 LEU B N 1
ATOM 999 C CA . LEU B 1 60 ? -2.586 13.281 -0.32 1 84.12 60 LEU B CA 1
ATOM 1000 C C . LEU B 1 60 ? -2.955 14.688 -0.787 1 84.12 60 LEU B C 1
ATOM 1002 O O . LEU B 1 60 ? -2.105 15.586 -0.808 1 84.12 60 LEU B O 1
ATOM 1006 N N . PHE B 1 61 ? -4.137 14.898 -1.166 1 85.38 61 PHE B N 1
ATOM 1007 C CA . PHE B 1 61 ? -4.598 16.188 -1.664 1 85.38 61 PHE B CA 1
ATOM 1008 C C . PHE B 1 61 ? -4.793 17.172 -0.517 1 85.38 61 PHE B C 1
ATOM 1010 O O . PHE B 1 61 ? -4.688 18.391 -0.709 1 85.38 61 PHE B O 1
ATOM 1017 N N . ARG B 1 62 ? -5.133 16.656 0.617 1 80.5 62 ARG B N 1
ATOM 1018 C CA . ARG B 1 62 ? -5.305 17.5 1.789 1 80.5 62 ARG B CA 1
ATOM 1019 C C . ARG B 1 62 ? -3.957 17.953 2.342 1 80.5 62 ARG B C 1
ATOM 1021 O O . ARG B 1 62 ? -3.809 19.094 2.777 1 80.5 62 ARG B O 1
ATOM 1028 N N . ASN B 1 63 ? -3.098 17.031 2.406 1 68.81 63 ASN B N 1
ATOM 1029 C CA . ASN B 1 63 ? -1.769 17.344 2.918 1 68.81 63 ASN B CA 1
ATOM 1030 C C . ASN B 1 63 ? -0.985 18.219 1.941 1 68.81 63 ASN B C 1
ATOM 1032 O O . ASN B 1 63 ? -0.133 19 2.354 1 68.81 63 ASN B O 1
ATOM 1036 N N . THR B 1 64 ? -1.051 17.844 0.748 1 63.06 64 THR B N 1
ATOM 1037 C CA . THR B 1 64 ? -0.434 18.766 -0.195 1 63.06 64 THR B CA 1
ATOM 1038 C C . THR B 1 64 ? -0.835 20.203 0.122 1 63.06 64 THR B C 1
ATOM 1040 O O . THR B 1 64 ? -0.027 21.125 -0.02 1 63.06 64 THR B O 1
ATOM 1043 N N . THR B 1 65 ? -1.981 20.328 0.709 1 57.88 65 THR B N 1
ATOM 1044 C CA . THR B 1 65 ? -2.387 21.656 1.154 1 57.88 65 THR B CA 1
ATOM 1045 C C . THR B 1 65 ? -1.688 22.031 2.459 1 57.88 65 THR B C 1
ATOM 1047 O O . THR B 1 65 ? -1.384 23.203 2.697 1 57.88 65 THR B O 1
ATOM 1050 N N . MET B 1 66 ? -1.428 21.109 3.301 1 50.72 66 MET B N 1
ATOM 1051 C CA . MET B 1 66 ? -0.777 21.328 4.59 1 50.72 66 MET B CA 1
ATOM 1052 C C . MET B 1 66 ? 0.719 21.562 4.41 1 50.72 66 MET B C 1
ATOM 1054 O O . MET B 1 66 ? 1.337 22.281 5.188 1 50.72 66 MET B O 1
ATOM 1058 N N . LEU B 1 67 ? 1.318 20.812 3.557 1 49.62 67 LEU B N 1
ATOM 1059 C CA . LEU B 1 67 ? 2.742 21.047 3.334 1 49.62 67 LEU B CA 1
ATOM 1060 C C . LEU B 1 67 ? 2.986 22.438 2.76 1 49.62 67 LEU B C 1
ATOM 1062 O O . LEU B 1 67 ? 4.105 22.953 2.82 1 49.62 67 LEU B O 1
ATOM 1066 N N . GLU B 1 68 ? 2.1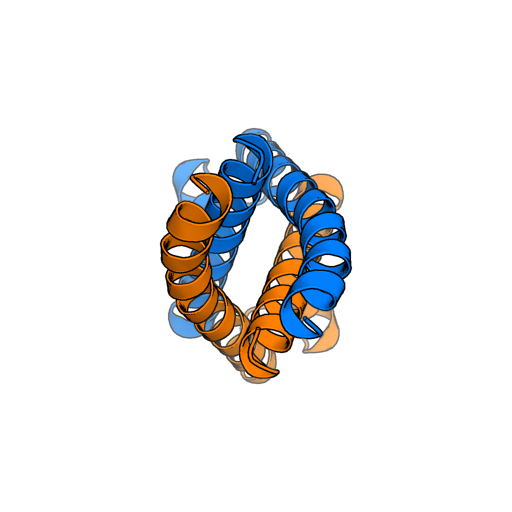52 22.797 1.928 1 50.78 68 GLU B N 1
ATOM 1067 C CA . GLU B 1 68 ? 2.344 24.125 1.382 1 50.78 68 GLU B CA 1
ATOM 1068 C C . GLU B 1 68 ? 2.223 25.188 2.471 1 50.78 68 GLU B C 1
ATOM 1070 O O . GLU B 1 68 ? 2.818 26.266 2.367 1 50.78 68 GLU B O 1
ATOM 1075 N N . ASP B 1 69 ? 1.551 24.938 3.646 1 41.19 69 ASP B N 1
ATOM 1076 C CA . ASP B 1 69 ? 1.521 26.016 4.633 1 41.19 69 ASP B CA 1
ATOM 1077 C C . ASP B 1 69 ? 2.811 26.031 5.449 1 41.19 69 ASP B C 1
ATOM 1079 O O . ASP B 1 69 ? 3.35 24.984 5.809 1 41.19 69 ASP B O 1
#

pLDDT: mean 85.15, std 12.75, range [40.59, 96.25]